Protein AF-A0A376L5T8-F1 (afdb_monomer_lite)

Structure (mmCIF, N/CA/C/O backbone):
data_AF-A0A376L5T8-F1
#
_entry.id   AF-A0A376L5T8-F1
#
loop_
_atom_site.group_PDB
_atom_site.id
_atom_site.type_symbol
_atom_site.label_atom_id
_atom_site.label_alt_id
_atom_site.label_comp_id
_atom_site.label_asym_id
_atom_site.label_entity_id
_atom_site.label_seq_id
_atom_site.pdbx_PDB_ins_code
_atom_site.Cartn_x
_atom_site.Cartn_y
_atom_site.Cartn_z
_atom_site.occupancy
_atom_site.B_iso_or_equiv
_atom_site.auth_seq_id
_atom_site.auth_comp_id
_atom_site.auth_asym_id
_atom_site.auth_atom_id
_atom_site.pdbx_PDB_model_num
ATOM 1 N N . MET A 1 1 ? -21.593 -9.510 19.264 1.00 49.16 1 MET A N 1
ATOM 2 C CA . MET A 1 1 ? -22.891 -9.899 18.676 1.00 49.16 1 MET A CA 1
ATOM 3 C C . MET A 1 1 ? -23.582 -10.996 19.482 1.00 49.16 1 MET A C 1
ATOM 5 O O . MET A 1 1 ? -24.439 -10.648 20.278 1.00 49.16 1 MET A O 1
ATOM 9 N N . GLN A 1 2 ? -23.179 -12.273 19.402 1.00 50.81 2 GLN A N 1
ATOM 10 C CA . GLN A 1 2 ? -23.902 -13.369 20.086 1.00 50.81 2 GLN A CA 1
ATOM 11 C C . GLN A 1 2 ? -24.035 -13.211 21.615 1.00 50.81 2 GLN A C 1
ATOM 13 O O . GLN A 1 2 ? -25.076 -13.538 22.169 1.00 50.81 2 GLN A O 1
ATOM 18 N N . LYS A 1 3 ? -23.025 -12.653 22.301 1.00 56.41 3 LYS A N 1
ATOM 19 C CA . LYS A 1 3 ? -23.072 -12.457 23.763 1.00 56.41 3 LYS A CA 1
ATOM 20 C C . LYS A 1 3 ? -24.081 -11.404 24.246 1.00 56.41 3 LYS A C 1
ATOM 22 O O . LYS A 1 3 ? -24.501 -11.504 25.388 1.00 56.41 3 LYS A O 1
ATOM 27 N N . GLN A 1 4 ? -24.448 -10.418 23.421 1.00 57.19 4 GLN A N 1
ATOM 28 C CA . GLN A 1 4 ? -25.405 -9.370 23.817 1.00 57.19 4 GLN A CA 1
ATOM 29 C C . GLN A 1 4 ? -26.846 -9.727 23.425 1.00 57.19 4 GLN A C 1
ATOM 31 O O . GLN A 1 4 ? -27.752 -9.475 24.208 1.00 57.19 4 GLN A O 1
ATOM 36 N N . LEU A 1 5 ? -27.056 -10.429 22.299 1.00 51.66 5 LEU A N 1
ATOM 37 C CA . LEU A 1 5 ? -28.363 -11.031 21.981 1.00 51.66 5 LEU A CA 1
ATOM 38 C C . LEU A 1 5 ? -28.784 -12.075 23.029 1.00 51.66 5 LEU A C 1
ATOM 40 O O . LEU A 1 5 ? -29.960 -12.192 23.345 1.00 51.66 5 LEU A O 1
ATOM 44 N N . ALA A 1 6 ? -27.825 -12.808 23.604 1.00 59.47 6 ALA A N 1
ATOM 45 C CA . ALA A 1 6 ? -28.093 -13.758 24.684 1.00 59.47 6 ALA A CA 1
ATOM 46 C C . ALA A 1 6 ? -28.505 -13.089 26.012 1.00 59.47 6 ALA A C 1
ATOM 48 O O . ALA A 1 6 ? -29.075 -13.761 26.866 1.00 59.47 6 ALA A O 1
ATOM 49 N N . ALA A 1 7 ? -28.204 -11.798 26.197 1.00 62.50 7 ALA A N 1
ATOM 50 C CA . ALA A 1 7 ? -28.555 -11.044 27.402 1.00 62.50 7 ALA A CA 1
ATOM 51 C C . ALA A 1 7 ? -29.959 -10.413 27.331 1.00 62.50 7 ALA A C 1
ATOM 53 O O . ALA A 1 7 ? -30.502 -10.063 28.373 1.00 62.50 7 ALA A O 1
ATOM 54 N N . HIS A 1 8 ? -30.535 -10.305 26.127 1.00 59.88 8 HIS A N 1
ATOM 55 C CA . HIS A 1 8 ? -31.831 -9.676 25.857 1.00 59.88 8 HIS A CA 1
ATOM 56 C C . HIS A 1 8 ? -32.623 -10.476 24.803 1.00 59.88 8 HIS A C 1
ATOM 58 O O . HIS A 1 8 ? -32.730 -10.053 23.646 1.00 59.88 8 HIS A O 1
ATOM 64 N N . PRO A 1 9 ? -33.144 -11.667 25.161 1.00 62.69 9 PRO A N 1
ATOM 65 C CA . PRO A 1 9 ? -33.893 -12.531 24.245 1.00 62.69 9 PRO A CA 1
ATOM 66 C C . PRO A 1 9 ? -35.167 -11.873 23.687 1.00 62.69 9 PRO A C 1
ATOM 68 O O . PRO A 1 9 ? -35.622 -12.247 22.608 1.00 62.69 9 PRO A O 1
ATOM 71 N N . GLU A 1 10 ? -35.717 -10.870 24.375 1.00 62.84 10 GLU A N 1
ATOM 72 C CA . GLU A 1 10 ? -36.861 -10.066 23.931 1.00 62.84 10 GLU A CA 1
ATOM 73 C C . GLU A 1 10 ? -36.603 -9.259 22.644 1.00 62.84 10 GLU A C 1
ATOM 75 O O . GLU A 1 10 ? -37.538 -9.007 21.888 1.00 62.84 10 GLU A O 1
ATOM 80 N N . LEU A 1 11 ? -35.344 -8.922 22.341 1.00 62.09 11 LEU A N 1
ATOM 81 C CA . LEU A 1 11 ? -34.966 -8.159 21.143 1.00 62.09 11 LEU A CA 1
ATOM 82 C C . LEU A 1 11 ? -34.906 -9.019 19.872 1.00 62.09 11 LEU A C 1
ATOM 84 O O . LEU A 1 11 ? -34.791 -8.487 18.773 1.00 62.09 11 LEU A O 1
ATOM 88 N N . ALA A 1 12 ? -34.968 -10.349 19.996 1.00 63.66 12 ALA A N 1
ATOM 89 C CA . ALA A 1 12 ? -34.892 -11.258 18.851 1.00 63.66 12 ALA A CA 1
ATOM 90 C C . ALA A 1 12 ? -36.161 -11.242 17.976 1.00 63.66 12 ALA A C 1
ATOM 92 O O . ALA A 1 12 ? -36.088 -11.613 16.808 1.00 63.66 12 ALA A O 1
ATOM 93 N N . ASN A 1 13 ? -37.300 -10.809 18.532 1.00 69.31 13 ASN A N 1
ATOM 94 C CA . ASN A 1 13 ? -38.595 -10.746 17.842 1.00 69.31 13 ASN A CA 1
ATOM 95 C C . ASN A 1 13 ? -39.030 -9.315 1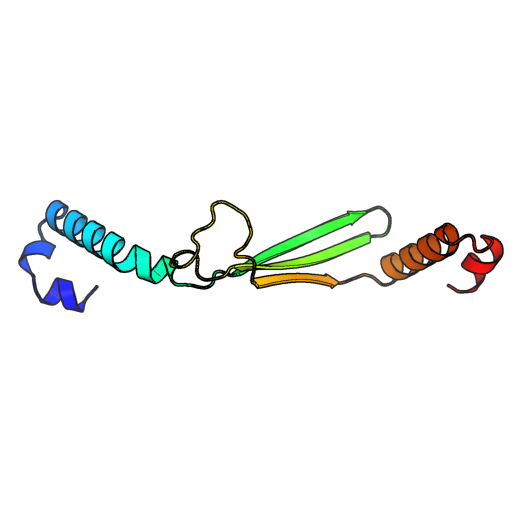7.475 1.00 69.31 13 ASN A C 1
ATOM 97 O O . ASN A 1 13 ? -40.086 -9.148 16.868 1.00 69.31 13 ASN A O 1
ATOM 101 N N . ASP A 1 14 ? -38.246 -8.299 17.840 1.00 76.56 14 ASP A N 1
ATOM 102 C CA . ASP A 1 14 ? -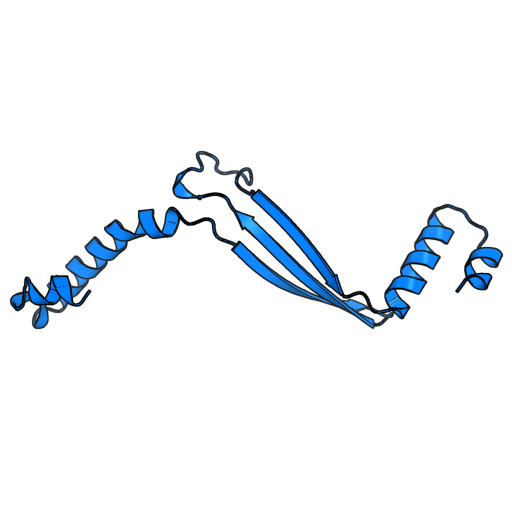38.519 -6.892 17.541 1.00 76.56 14 ASP A CA 1
ATOM 103 C C . ASP A 1 14 ? -37.408 -6.344 16.637 1.00 76.56 14 ASP A C 1
ATOM 105 O O . ASP A 1 14 ? -36.326 -5.966 17.090 1.00 76.56 14 ASP A O 1
ATOM 109 N N . GLU A 1 15 ? -37.671 -6.342 15.327 1.00 74.81 15 GLU A N 1
ATOM 110 C CA . GLU A 1 15 ? -36.709 -5.896 14.315 1.00 74.81 15 GLU A CA 1
ATOM 111 C C . GLU A 1 15 ? -36.300 -4.429 14.497 1.00 74.81 15 GLU A C 1
ATOM 113 O O . GLU A 1 15 ? -35.155 -4.081 14.203 1.00 74.81 15 GLU A O 1
ATOM 118 N N . VAL A 1 16 ? -37.195 -3.578 15.012 1.00 81.75 16 VAL A N 1
ATOM 119 C CA . VAL A 1 16 ? -36.921 -2.151 15.226 1.00 81.75 16 VAL A CA 1
ATOM 120 C C . VAL A 1 16 ? -35.958 -1.986 16.395 1.00 81.75 16 VAL A C 1
ATOM 122 O O . VAL A 1 16 ? -34.920 -1.337 16.251 1.00 81.75 16 VAL A O 1
ATOM 125 N N . ALA A 1 17 ? -36.238 -2.645 17.520 1.00 78.19 17 ALA A N 1
ATOM 126 C CA . ALA A 1 17 ? -35.362 -2.609 18.685 1.00 78.19 17 ALA A CA 1
ATOM 127 C C . ALA A 1 17 ? -33.987 -3.239 18.386 1.00 78.19 17 ALA A C 1
ATOM 129 O O . ALA A 1 17 ? -32.947 -2.715 18.794 1.00 78.19 17 ALA A O 1
ATOM 130 N N . LEU A 1 18 ? -33.949 -4.319 17.597 1.00 78.94 18 LEU A N 1
ATOM 131 C CA . LEU A 1 18 ? -32.702 -4.922 17.124 1.00 78.94 18 LEU A CA 1
ATOM 132 C C . LEU A 1 18 ? -31.899 -3.953 16.240 1.00 78.94 18 LEU A C 1
ATOM 134 O O . LEU A 1 18 ? -30.674 -3.866 16.356 1.00 78.94 18 LEU A O 1
ATOM 138 N N . GLN A 1 19 ? -32.568 -3.216 15.352 1.00 79.12 19 GLN A N 1
ATOM 139 C CA . GLN A 1 19 ? -31.928 -2.250 14.463 1.00 79.12 19 GLN A CA 1
ATOM 140 C C . GLN A 1 19 ? -31.372 -1.045 15.235 1.00 79.12 19 GLN A C 1
ATOM 142 O O . GLN A 1 19 ? -30.256 -0.607 14.947 1.00 79.12 19 GLN A O 1
ATOM 147 N N . GLU A 1 20 ? -32.088 -0.558 16.251 1.00 81.94 20 GLU A N 1
ATOM 148 C CA . GLU A 1 20 ? -31.616 0.500 17.151 1.00 81.94 20 GLU A CA 1
ATOM 149 C C . GLU A 1 20 ? -30.397 0.062 17.967 1.00 81.94 20 GLU A C 1
ATOM 151 O O . GLU A 1 20 ? -29.398 0.786 18.016 1.00 81.94 20 GLU A O 1
ATOM 156 N N . VAL A 1 21 ? -30.426 -1.148 18.536 1.00 82.19 21 VAL A N 1
ATOM 157 C CA . VAL A 1 21 ? -29.281 -1.722 19.260 1.00 82.19 21 VAL A CA 1
ATOM 158 C C . VAL A 1 21 ? -28.089 -1.913 18.327 1.00 82.19 21 VAL A C 1
ATOM 160 O O . VAL A 1 21 ? -26.974 -1.535 18.678 1.00 82.19 21 VAL A O 1
ATOM 163 N N . ASN A 1 22 ? -28.302 -2.410 17.107 1.00 78.88 22 ASN A N 1
ATOM 164 C CA . ASN A 1 22 ? -27.238 -2.541 16.111 1.00 78.88 22 ASN A CA 1
ATOM 165 C C . ASN A 1 22 ? -26.653 -1.184 15.701 1.00 78.88 22 ASN A C 1
ATOM 167 O O . ASN A 1 22 ? -25.437 -1.061 15.559 1.00 78.88 22 ASN A O 1
ATOM 171 N N . ALA A 1 23 ? -27.487 -0.156 15.533 1.00 81.00 23 ALA A N 1
ATOM 172 C CA . ALA A 1 23 ? -27.035 1.192 15.208 1.00 81.00 23 ALA A CA 1
ATOM 173 C C . ALA A 1 23 ? -26.260 1.835 16.370 1.00 81.00 23 ALA A C 1
ATOM 175 O O . ALA A 1 23 ? -25.243 2.492 16.136 1.00 81.00 23 ALA A O 1
ATOM 176 N N . ALA A 1 24 ? -26.705 1.633 17.614 1.00 81.44 24 ALA A N 1
ATOM 177 C CA . ALA A 1 24 ? -26.003 2.084 18.813 1.00 81.44 24 ALA A CA 1
ATOM 178 C C . ALA A 1 24 ? -24.643 1.388 18.950 1.00 81.44 24 ALA A C 1
ATOM 180 O O . ALA A 1 24 ? -23.623 2.054 19.118 1.00 81.44 24 ALA A O 1
ATOM 181 N N . LEU A 1 25 ? -24.616 0.069 18.756 1.00 82.69 25 LEU A N 1
ATOM 182 C CA . LEU A 1 25 ? -23.406 -0.741 18.800 1.00 82.69 25 LEU A CA 1
ATOM 183 C C . LEU A 1 25 ? -22.428 -0.352 17.678 1.00 82.69 25 LEU A C 1
ATOM 185 O O . LEU A 1 25 ? -21.230 -0.213 17.907 1.00 82.69 25 LEU A O 1
ATOM 189 N N . PHE A 1 26 ? -22.928 -0.105 16.464 1.00 78.44 26 PHE A N 1
ATOM 190 C CA . PHE A 1 26 ? -22.111 0.386 15.354 1.00 78.44 26 PHE A CA 1
ATOM 191 C C . PHE A 1 26 ? -21.502 1.758 15.663 1.00 78.44 26 PHE A C 1
ATOM 193 O O . PHE A 1 26 ? -20.312 1.951 15.434 1.00 78.44 26 PHE A O 1
ATOM 200 N N . LYS A 1 27 ? -22.275 2.692 16.235 1.00 78.44 27 LYS A N 1
ATOM 201 C CA . LYS A 1 27 ? -21.767 4.002 16.680 1.00 78.44 27 LYS A CA 1
ATOM 202 C C . LYS A 1 27 ? -20.728 3.877 17.797 1.00 78.44 27 LYS A C 1
ATOM 204 O O . LYS A 1 27 ? -19.754 4.620 17.781 1.00 78.44 27 LYS A O 1
ATOM 209 N N . GLU A 1 28 ? -20.904 2.943 18.729 1.00 79.50 28 GLU A N 1
ATOM 210 C CA . GLU A 1 28 ? -19.949 2.671 19.812 1.00 79.50 28 GLU A CA 1
ATOM 211 C C . GLU A 1 28 ? -18.624 2.096 19.284 1.00 79.50 28 GLU A C 1
ATOM 213 O O . GLU A 1 28 ? -17.547 2.479 19.743 1.00 79.50 28 GLU A O 1
ATOM 218 N N . TYR A 1 29 ? -18.684 1.222 18.274 1.00 76.94 29 TYR A N 1
ATOM 219 C CA . TYR A 1 29 ? -17.494 0.647 17.642 1.00 76.94 29 TYR A CA 1
ATOM 220 C C . TYR A 1 29 ? -16.888 1.524 16.542 1.00 76.94 29 TYR A C 1
ATOM 222 O O . TYR A 1 29 ? -15.738 1.298 16.163 1.00 76.94 29 TYR A O 1
ATOM 230 N N . LEU A 1 30 ? -17.597 2.542 16.047 1.00 73.06 30 LEU A N 1
ATOM 231 C CA . LEU A 1 30 ? -17.096 3.431 14.999 1.00 73.06 30 LEU A CA 1
ATOM 232 C C . LEU A 1 30 ? -15.761 4.101 15.394 1.00 73.06 30 LEU A C 1
ATOM 234 O O . LEU A 1 30 ? -14.819 4.002 14.608 1.00 73.06 30 LEU A O 1
ATOM 238 N N . PRO A 1 31 ? -15.585 4.659 16.613 1.00 72.62 31 PRO A N 1
ATOM 239 C CA . PRO A 1 31 ? -14.290 5.160 17.071 1.00 72.62 31 PRO A CA 1
ATOM 240 C C . PRO A 1 31 ? -13.201 4.086 17.151 1.00 72.62 31 PRO A C 1
ATOM 242 O O . PRO A 1 31 ? -12.029 4.397 16.984 1.00 72.62 31 PRO A O 1
ATOM 245 N N . LEU A 1 32 ? -13.548 2.823 17.422 1.00 69.81 32 LEU A N 1
ATOM 246 C CA . LEU A 1 32 ? -12.574 1.726 17.451 1.00 69.81 32 LEU A CA 1
ATOM 247 C C . LEU A 1 32 ? -12.083 1.388 16.038 1.00 69.81 32 LEU A C 1
ATOM 249 O O . LEU A 1 32 ? -10.889 1.191 15.837 1.00 69.81 32 LEU A O 1
ATOM 253 N N . LEU A 1 33 ? -12.991 1.376 15.061 1.00 68.06 33 LEU A N 1
ATOM 254 C CA . LEU A 1 33 ? -12.650 1.212 13.646 1.00 68.06 33 LEU A CA 1
ATOM 255 C C . LEU A 1 33 ? -11.827 2.404 13.131 1.00 68.06 33 LEU A C 1
ATOM 257 O O . LEU A 1 33 ? -10.896 2.223 12.349 1.00 68.06 33 LEU A O 1
ATOM 261 N N . GLN A 1 34 ? -12.123 3.610 13.622 1.00 66.62 34 GLN A N 1
ATOM 262 C CA . GLN A 1 34 ? -11.383 4.837 13.319 1.00 66.62 34 GLN A CA 1
ATOM 263 C C . GLN A 1 34 ? -10.033 4.946 14.042 1.00 66.62 34 GLN A C 1
ATOM 265 O O . GLN A 1 34 ? -9.199 5.717 13.592 1.00 66.62 34 GLN A O 1
ATOM 270 N N . LYS A 1 35 ? -9.791 4.165 15.105 1.00 65.31 35 LYS A N 1
ATOM 271 C CA . LYS A 1 35 ? -8.487 4.044 15.793 1.00 65.31 35 LYS A CA 1
ATOM 272 C C . LYS A 1 35 ? -7.483 3.143 15.065 1.00 65.31 35 LYS A C 1
ATOM 274 O O . LYS A 1 35 ? -6.427 2.817 15.609 1.00 65.31 35 LYS A O 1
ATOM 279 N N . SER A 1 36 ? -7.829 2.671 13.871 1.00 70.69 36 SER A N 1
ATOM 280 C CA . SER A 1 36 ? -6.927 1.871 13.047 1.00 70.69 36 SER A CA 1
ATOM 281 C C . SER A 1 36 ? -5.972 2.767 12.262 1.00 70.69 36 SER A C 1
ATOM 283 O O . SER A 1 36 ? -6.263 3.931 12.021 1.00 70.69 36 SER A O 1
ATOM 285 N N . GLU A 1 37 ? -4.816 2.233 11.876 1.00 77.88 37 GLU A N 1
ATOM 286 C CA . GLU A 1 37 ? -3.884 2.889 10.954 1.00 77.88 37 GLU A CA 1
ATOM 287 C C . GLU A 1 37 ? -4.152 2.322 9.559 1.00 77.88 37 GLU A C 1
ATOM 289 O O . GLU A 1 37 ? -3.619 1.256 9.227 1.00 77.88 37 GLU A O 1
ATOM 294 N N . PRO A 1 38 ? -5.061 2.919 8.766 1.00 79.31 38 PRO A N 1
ATOM 295 C CA . PRO A 1 38 ? -5.475 2.294 7.528 1.00 79.31 38 PRO A CA 1
ATOM 296 C C . PRO A 1 38 ? -4.334 2.329 6.512 1.00 79.31 38 PRO A C 1
ATOM 298 O O . PRO A 1 38 ? -3.606 3.315 6.378 1.00 79.31 38 PRO A O 1
ATOM 301 N N . THR A 1 39 ? -4.213 1.241 5.757 1.00 83.81 39 THR A N 1
ATOM 302 C CA . THR A 1 39 ? -3.311 1.148 4.610 1.00 83.81 39 THR A CA 1
ATOM 303 C C . THR A 1 39 ? -4.127 1.033 3.329 1.00 83.81 39 THR A C 1
ATOM 305 O O . THR A 1 39 ? -4.924 0.107 3.177 1.00 83.81 39 THR A O 1
ATOM 308 N N . ILE A 1 40 ? -3.915 1.957 2.394 1.00 85.62 40 ILE A N 1
ATOM 309 C CA . ILE A 1 40 ? -4.468 1.904 1.039 1.00 85.62 40 ILE A CA 1
ATOM 310 C C . ILE A 1 40 ? -3.427 1.245 0.144 1.00 85.62 40 ILE A C 1
ATOM 312 O O . ILE A 1 40 ? -2.302 1.728 0.067 1.00 85.62 40 ILE A O 1
ATOM 316 N N . LYS A 1 41 ? -3.808 0.166 -0.544 1.00 90.81 41 LYS A N 1
ATOM 317 C CA . LYS A 1 41 ? -2.960 -0.520 -1.524 1.00 90.81 41 LYS A CA 1
ATOM 318 C C . LYS A 1 41 ? -3.623 -0.478 -2.888 1.00 90.81 41 LYS A C 1
ATOM 320 O O . LYS A 1 41 ? -4.684 -1.074 -3.070 1.00 90.81 41 LYS A O 1
ATOM 325 N N . GLN A 1 42 ? -3.015 0.223 -3.837 1.00 92.75 42 GLN A N 1
ATOM 326 C CA . GLN A 1 42 ? -3.542 0.370 -5.187 1.00 92.75 42 GLN A CA 1
ATOM 327 C C . GLN A 1 42 ? -2.568 -0.231 -6.207 1.00 92.75 42 GLN A C 1
ATOM 329 O O . GLN A 1 42 ? -1.459 0.286 -6.360 1.00 92.75 42 GLN A O 1
ATOM 334 N N . PRO A 1 43 ? -2.969 -1.268 -6.962 1.00 93.25 43 PRO A N 1
ATOM 335 C CA . PRO A 1 43 ? -2.191 -1.707 -8.107 1.00 93.25 43 PRO A CA 1
ATOM 336 C C . PRO A 1 43 ? -2.271 -0.647 -9.212 1.00 93.25 43 PRO A C 1
ATOM 338 O O . PRO A 1 43 ? -3.352 -0.205 -9.601 1.00 93.25 43 PRO A O 1
ATOM 341 N N . VAL A 1 44 ? -1.119 -0.251 -9.738 1.00 90.56 44 VAL A N 1
ATOM 342 C CA . VAL A 1 44 ? -0.981 0.693 -10.846 1.00 90.56 44 VAL A CA 1
ATOM 343 C C . VAL A 1 44 ? -0.451 -0.066 -12.054 1.00 90.56 44 VAL A C 1
ATOM 345 O O . VAL A 1 44 ? 0.599 -0.701 -11.994 1.00 90.56 44 VAL A O 1
ATOM 348 N N . LYS A 1 45 ? -1.174 0.007 -13.171 1.00 90.62 45 LYS A N 1
ATOM 349 C CA . LYS A 1 45 ? -0.734 -0.547 -14.452 1.00 90.62 45 LYS A CA 1
ATOM 350 C C . LYS A 1 45 ? -0.692 0.553 -15.487 1.00 90.62 45 LYS A C 1
ATOM 352 O O . LYS A 1 45 ? -1.691 1.234 -15.703 1.00 90.62 45 LYS A O 1
ATOM 357 N N . TRP A 1 46 ? 0.450 0.703 -16.140 1.00 85.88 46 TRP A N 1
ATOM 358 C CA . TRP A 1 46 ? 0.644 1.712 -17.166 1.00 85.88 46 TRP A CA 1
ATOM 359 C C . TRP A 1 46 ? 1.310 1.093 -18.387 1.00 85.88 46 TRP A C 1
ATOM 361 O O . TRP A 1 46 ? 2.482 0.730 -18.371 1.00 85.88 46 TRP A O 1
ATOM 371 N N . LYS A 1 47 ? 0.544 0.986 -19.471 1.00 85.94 47 LYS A N 1
ATOM 372 C CA . LYS A 1 47 ? 1.041 0.542 -20.770 1.00 85.94 47 LYS A CA 1
ATOM 373 C C . LYS A 1 47 ? 1.528 1.729 -21.603 1.00 85.94 47 LYS A C 1
ATOM 375 O O . LYS A 1 47 ? 0.810 2.715 -21.746 1.00 85.94 47 LYS A O 1
ATOM 380 N N . ASN A 1 48 ? 2.725 1.619 -22.167 1.00 80.00 48 ASN A N 1
ATOM 381 C CA . ASN A 1 48 ? 3.327 2.585 -23.084 1.00 80.00 48 ASN A CA 1
ATOM 382 C C . ASN A 1 48 ? 3.924 1.865 -24.315 1.00 80.00 48 ASN A C 1
ATOM 384 O O . ASN A 1 48 ? 3.771 0.652 -24.471 1.00 80.00 48 ASN A O 1
ATOM 388 N N . ALA A 1 49 ? 4.592 2.606 -25.205 1.00 82.44 49 ALA A N 1
ATOM 389 C CA . ALA A 1 49 ? 5.196 2.052 -26.424 1.00 82.44 49 ALA A CA 1
ATOM 390 C C . ALA A 1 49 ? 6.315 1.024 -26.158 1.00 82.44 49 ALA A C 1
ATOM 392 O O . ALA A 1 49 ? 6.620 0.207 -27.022 1.00 82.44 49 ALA A O 1
ATOM 393 N N . LEU A 1 50 ? 6.912 1.053 -24.966 1.00 79.56 50 LEU A N 1
ATOM 394 C CA . LEU A 1 50 ? 8.018 0.195 -24.549 1.00 79.56 50 LEU A CA 1
ATOM 395 C C . LEU A 1 50 ? 7.537 -1.027 -23.760 1.00 79.56 50 LEU A C 1
ATOM 397 O O . LEU A 1 50 ? 8.326 -1.922 -23.489 1.00 79.56 50 LEU A O 1
ATOM 401 N N . GLY A 1 51 ? 6.260 -1.106 -23.385 1.00 80.69 51 GLY A N 1
ATOM 402 C CA . GLY A 1 51 ? 5.706 -2.244 -22.657 1.00 80.69 51 GLY A CA 1
ATOM 403 C C . GLY A 1 51 ? 4.722 -1.838 -21.569 1.00 80.69 51 GLY A C 1
ATOM 404 O O . GLY A 1 51 ? 4.152 -0.750 -21.589 1.00 80.69 51 GLY A O 1
ATOM 405 N N . GLU A 1 52 ? 4.490 -2.741 -20.620 1.00 85.62 52 GLU A N 1
ATOM 406 C CA . GLU A 1 52 ? 3.589 -2.513 -19.491 1.00 85.62 52 GLU A CA 1
ATOM 407 C C . GLU A 1 52 ? 4.376 -2.399 -18.183 1.00 85.62 52 GLU A C 1
ATOM 409 O O . GLU A 1 52 ? 4.989 -3.361 -17.720 1.00 85.62 52 GLU A O 1
ATOM 414 N N . LEU A 1 53 ? 4.332 -1.215 -17.576 1.00 86.44 53 LEU A N 1
ATOM 415 C CA . LEU A 1 53 ? 4.801 -0.972 -16.222 1.00 86.44 53 LEU A CA 1
ATOM 416 C C . LEU A 1 53 ? 3.726 -1.422 -15.237 1.00 86.44 53 LEU A C 1
ATOM 418 O O . LEU A 1 53 ? 2.563 -1.027 -15.335 1.00 86.44 53 LEU A O 1
ATOM 422 N N . ASN A 1 54 ? 4.132 -2.236 -14.270 1.00 90.62 54 ASN A N 1
ATOM 423 C CA . ASN A 1 54 ? 3.282 -2.682 -13.177 1.00 90.62 54 ASN A CA 1
ATOM 424 C C . ASN A 1 54 ? 3.887 -2.178 -11.868 1.00 90.62 54 ASN A C 1
ATOM 426 O O . ASN A 1 54 ? 5.069 -2.397 -11.610 1.00 90.62 54 ASN A O 1
ATOM 430 N N . ALA A 1 55 ? 3.089 -1.522 -11.039 1.00 92.00 55 ALA A N 1
ATOM 431 C CA . ALA A 1 55 ? 3.512 -1.020 -9.745 1.00 92.00 55 ALA A CA 1
ATOM 432 C C . ALA A 1 55 ? 2.425 -1.219 -8.685 1.00 92.00 55 ALA A C 1
ATOM 434 O O . ALA A 1 55 ? 1.264 -1.456 -9.015 1.00 92.00 55 ALA A O 1
ATOM 435 N N . ASN A 1 56 ? 2.797 -1.112 -7.415 1.00 93.88 56 ASN A N 1
ATOM 436 C CA . ASN A 1 56 ? 1.857 -0.963 -6.310 1.00 93.88 56 ASN A CA 1
ATOM 437 C C . ASN A 1 56 ? 2.122 0.361 -5.601 1.00 93.88 56 ASN A C 1
ATOM 439 O O . ASN A 1 56 ? 3.270 0.741 -5.384 1.00 93.88 56 ASN A O 1
ATOM 443 N N . LEU A 1 57 ? 1.044 1.064 -5.278 1.00 92.25 57 LEU A N 1
ATOM 444 C CA . LEU A 1 57 ? 1.051 2.257 -4.453 1.00 92.25 57 LEU A CA 1
ATOM 445 C C . LEU A 1 57 ? 0.490 1.892 -3.081 1.00 92.25 57 LEU A C 1
ATOM 447 O O . LEU A 1 57 ? -0.693 1.567 -2.970 1.00 92.25 57 LEU A O 1
ATOM 451 N N . ASP A 1 58 ? 1.325 1.980 -2.053 1.00 92.50 58 ASP A N 1
ATOM 452 C CA . ASP A 1 58 ? 0.949 1.730 -0.667 1.00 92.50 58 ASP A CA 1
ATOM 453 C C . ASP A 1 58 ? 0.998 3.050 0.118 1.00 92.50 58 ASP A C 1
ATOM 455 O O . ASP A 1 58 ? 2.041 3.700 0.222 1.00 92.50 58 ASP A O 1
ATOM 459 N N . ILE A 1 59 ? -0.138 3.454 0.683 1.00 89.62 59 ILE A N 1
ATOM 460 C CA . ILE A 1 59 ? -0.272 4.652 1.519 1.00 89.62 59 ILE A CA 1
ATOM 461 C C . ILE A 1 59 ? -0.693 4.202 2.908 1.00 89.62 59 ILE A C 1
ATOM 463 O O . ILE A 1 59 ? -1.788 3.668 3.077 1.00 89.62 59 ILE A O 1
ATOM 467 N N . SER A 1 60 ? 0.148 4.444 3.906 1.00 88.25 60 SER A N 1
ATOM 468 C CA . SER A 1 60 ? -0.207 4.205 5.306 1.00 88.25 60 SER A CA 1
ATOM 469 C C . SER A 1 60 ? -0.580 5.522 5.953 1.00 88.25 60 SER A C 1
ATOM 471 O O . SER A 1 60 ? 0.191 6.483 5.906 1.00 88.25 60 SER A O 1
ATOM 473 N N . ILE A 1 61 ? -1.747 5.553 6.579 1.00 84.44 61 ILE A N 1
ATOM 474 C CA . ILE A 1 61 ? -2.287 6.738 7.230 1.00 84.44 61 ILE A CA 1
ATOM 475 C C . ILE A 1 61 ? -2.273 6.476 8.737 1.00 84.44 61 ILE A C 1
ATOM 477 O O . ILE A 1 61 ? -2.593 5.382 9.205 1.00 84.44 61 ILE A O 1
ATOM 481 N N . ALA A 1 62 ? -1.835 7.465 9.503 1.00 80.44 62 ALA A N 1
ATOM 482 C CA . ALA A 1 62 ? -1.892 7.463 10.946 1.00 80.44 62 ALA A CA 1
ATOM 483 C C . ALA A 1 62 ? -3.339 7.406 11.411 1.00 80.44 62 ALA A C 1
ATOM 485 O O . ALA A 1 62 ? -4.237 7.814 10.683 1.00 80.44 62 ALA A O 1
ATOM 486 N N . ASP A 1 63 ? -3.521 6.907 12.632 1.00 78.44 63 ASP A N 1
ATOM 487 C CA . ASP A 1 63 ? -4.800 6.824 13.332 1.00 78.44 63 ASP A CA 1
ATOM 488 C C . ASP A 1 63 ? -5.664 8.079 13.078 1.00 78.44 63 ASP A C 1
ATOM 490 O O . ASP A 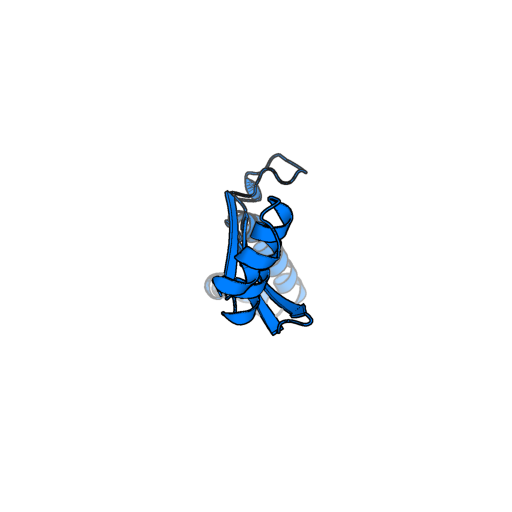1 63 ? -5.395 9.136 13.665 1.00 78.44 63 ASP A O 1
ATOM 494 N N . PRO A 1 64 ? -6.692 7.981 12.209 1.00 71.06 64 PRO A N 1
ATOM 495 C CA . PRO A 1 64 ? -7.511 9.125 11.839 1.00 71.06 64 PRO A CA 1
ATOM 496 C C . PRO A 1 64 ? -8.250 9.728 13.034 1.00 71.06 64 PRO A C 1
ATOM 498 O O . PRO A 1 64 ? -8.521 10.926 13.037 1.00 71.06 64 PRO A O 1
ATOM 501 N N . ALA A 1 65 ? -8.532 8.939 14.079 1.00 73.31 65 ALA A N 1
ATOM 502 C CA . ALA A 1 65 ? -9.167 9.431 15.300 1.00 73.31 65 ALA A CA 1
ATOM 503 C C . ALA A 1 65 ? -8.247 10.338 16.138 1.00 73.31 65 ALA A C 1
ATOM 505 O O . ALA A 1 65 ? -8.726 11.034 17.035 1.00 73.31 65 ALA A O 1
ATOM 506 N N . LYS A 1 66 ? -6.936 10.339 15.865 1.00 73.81 66 LYS A N 1
ATOM 507 C CA . LYS A 1 66 ? -5.955 11.241 16.490 1.00 73.81 66 LYS A CA 1
ATOM 508 C C . LYS A 1 66 ? -5.597 12.438 15.615 1.00 73.81 66 LYS A C 1
ATOM 510 O O . LYS A 1 66 ? -4.880 13.324 16.085 1.00 73.81 66 LYS A O 1
ATOM 515 N N . SER A 1 67 ? -6.083 12.483 14.376 1.00 67.06 67 SER A N 1
ATOM 516 C CA . SER A 1 67 ? -5.856 13.627 13.505 1.00 67.06 67 SER A CA 1
ATOM 517 C C . SER A 1 67 ? -6.709 14.815 13.942 1.00 67.06 67 SER A C 1
ATOM 519 O O . SER A 1 67 ? -7.931 14.732 14.041 1.00 67.06 67 SER A O 1
ATOM 521 N N . SER A 1 68 ? -6.060 15.952 14.184 1.00 63.16 68 SER A N 1
ATOM 522 C CA . SER A 1 68 ? -6.714 17.255 14.355 1.00 63.16 68 SER A CA 1
ATOM 523 C C . SER A 1 68 ? -6.698 18.087 13.066 1.00 63.16 68 SER A C 1
ATOM 525 O O . SER A 1 68 ? -7.033 19.272 13.081 1.00 63.16 68 SER A O 1
ATOM 527 N N . SER A 1 69 ? -6.282 17.487 11.946 1.00 60.75 69 SER A N 1
ATOM 528 C CA . SER A 1 69 ? -5.977 18.169 10.693 1.00 60.75 69 SER A CA 1
ATOM 529 C C . SER A 1 69 ? -6.959 17.769 9.592 1.00 60.75 69 SER A C 1
ATOM 531 O O . SER A 1 69 ? -7.110 16.602 9.264 1.00 60.75 69 SER A O 1
ATOM 533 N N . SER A 1 70 ? -7.553 18.759 8.923 1.00 59.78 70 SER A N 1
ATOM 534 C CA . SER A 1 70 ? -8.299 18.565 7.668 1.00 59.78 70 SER A CA 1
ATOM 535 C C . SER A 1 70 ? -7.391 18.402 6.436 1.00 59.78 70 SER A C 1
ATOM 537 O O . SER A 1 70 ? -7.870 18.344 5.306 1.00 59.78 70 SER A O 1
ATOM 539 N N . THR A 1 71 ? -6.070 18.388 6.638 1.00 59.44 71 THR A N 1
ATOM 540 C CA . THR A 1 71 ? -5.037 18.281 5.596 1.00 59.44 71 THR A CA 1
ATOM 541 C C . THR A 1 71 ? -4.252 16.977 5.729 1.00 59.44 71 THR A C 1
ATOM 543 O O . THR A 1 71 ? -4.237 16.381 6.801 1.00 59.44 71 THR A O 1
ATOM 546 N N . ASN A 1 72 ? -3.555 16.576 4.659 1.00 56.78 72 ASN A N 1
ATOM 547 C CA . ASN A 1 72 ? -2.876 15.283 4.450 1.00 56.78 72 ASN A CA 1
ATOM 548 C C . ASN A 1 72 ? -1.676 14.970 5.390 1.00 56.78 72 ASN A C 1
ATOM 550 O O . ASN A 1 72 ? -0.766 14.231 5.024 1.00 56.78 72 ASN A O 1
ATOM 554 N N . LYS A 1 73 ? -1.632 15.566 6.588 1.00 62.59 73 LYS A N 1
ATOM 555 C CA . LYS A 1 73 ? -0.542 15.462 7.577 1.00 62.59 73 LYS A CA 1
ATOM 556 C C . LYS A 1 73 ? -0.470 14.109 8.284 1.00 62.59 73 LYS A C 1
ATOM 558 O O . LYS A 1 73 ? 0.483 13.866 9.014 1.00 62.59 73 LYS A O 1
ATOM 563 N N . ASP A 1 74 ? -1.439 13.238 8.038 1.00 76.19 74 ASP A N 1
ATOM 564 C CA . ASP A 1 74 ? -1.524 11.928 8.674 1.00 76.19 74 ASP A CA 1
ATOM 565 C C . ASP A 1 74 ? -0.913 10.814 7.821 1.00 76.19 74 ASP A C 1
ATOM 567 O O . ASP A 1 74 ? -0.956 9.661 8.224 1.00 76.19 74 ASP A O 1
ATOM 571 N N . ILE A 1 75 ? -0.310 11.095 6.660 1.00 81.00 75 ILE A N 1
ATOM 572 C CA . ILE A 1 75 ? 0.419 10.052 5.922 1.00 81.00 75 ILE A CA 1
ATOM 573 C C . ILE A 1 75 ? 1.693 9.688 6.691 1.00 81.00 75 ILE A C 1
ATOM 575 O O . ILE A 1 75 ? 2.622 10.486 6.801 1.00 81.00 75 ILE A O 1
ATOM 579 N N . LYS A 1 76 ? 1.756 8.447 7.182 1.00 85.31 76 LYS A N 1
ATOM 580 C CA . LYS A 1 76 ? 2.948 7.874 7.822 1.00 85.31 76 LYS A CA 1
ATOM 581 C C . LYS A 1 76 ? 3.990 7.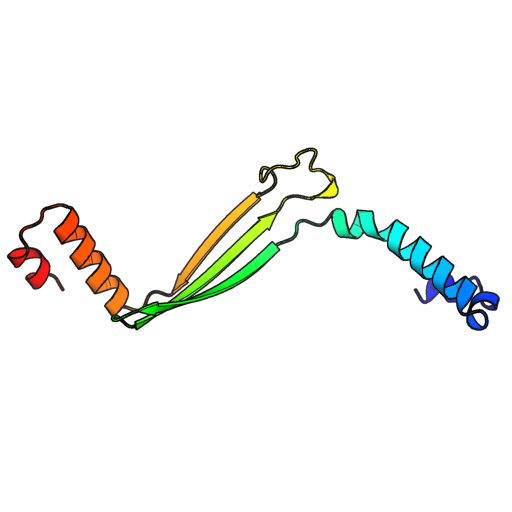436 6.809 1.00 85.31 76 LYS A C 1
ATOM 583 O O . LYS A 1 76 ? 5.183 7.608 7.035 1.00 85.31 76 LYS A O 1
ATOM 588 N N . SER A 1 77 ? 3.542 6.822 5.718 1.00 87.62 77 SER A N 1
ATOM 589 C CA . SER A 1 77 ? 4.424 6.328 4.667 1.00 87.62 77 SER A CA 1
ATOM 590 C C . SER A 1 77 ? 3.726 6.345 3.317 1.00 87.62 77 SER A C 1
ATOM 592 O O . SER A 1 77 ? 2.542 6.016 3.220 1.00 87.62 77 SER A O 1
ATOM 594 N N . LEU A 1 78 ? 4.500 6.648 2.281 1.00 90.50 78 LEU A N 1
ATOM 595 C CA . LEU A 1 78 ? 4.116 6.541 0.883 1.00 90.50 78 LEU A CA 1
ATOM 596 C C . LEU A 1 78 ? 5.155 5.661 0.191 1.00 90.50 78 LEU A C 1
ATOM 598 O O . LEU A 1 78 ? 6.306 6.074 0.064 1.00 90.50 78 LEU A O 1
ATOM 602 N N . ASN A 1 79 ? 4.761 4.456 -0.214 1.00 91.81 79 ASN A N 1
ATOM 603 C CA . ASN A 1 79 ? 5.635 3.530 -0.924 1.00 91.81 79 ASN A CA 1
ATOM 604 C C . ASN A 1 79 ? 5.128 3.294 -2.347 1.00 91.81 79 ASN A C 1
ATOM 606 O O . ASN A 1 79 ? 3.924 3.163 -2.573 1.00 91.81 79 ASN A O 1
ATOM 610 N N . PHE A 1 80 ? 6.055 3.242 -3.301 1.00 91.56 80 PHE A N 1
ATOM 611 C CA . PHE A 1 80 ? 5.752 2.966 -4.700 1.00 91.56 80 PHE A CA 1
ATOM 612 C C . PHE A 1 80 ? 6.664 1.851 -5.216 1.00 91.56 80 PHE A C 1
ATOM 614 O O . PHE A 1 80 ? 7.813 2.087 -5.587 1.00 91.56 80 PHE A O 1
ATOM 621 N N . ASP A 1 81 ? 6.145 0.625 -5.219 1.00 90.81 81 ASP A N 1
ATOM 622 C CA . ASP A 1 81 ? 6.879 -0.572 -5.624 1.00 90.81 81 ASP A CA 1
ATOM 623 C C . ASP A 1 81 ? 6.706 -0.817 -7.119 1.00 90.81 81 ASP A C 1
ATOM 625 O O . ASP A 1 81 ? 5.657 -1.288 -7.561 1.00 90.81 81 ASP A O 1
ATOM 629 N N . VAL A 1 82 ? 7.739 -0.534 -7.910 1.00 88.25 82 VAL A N 1
ATOM 630 C CA . VAL A 1 82 ? 7.700 -0.691 -9.369 1.00 88.25 82 VAL A CA 1
ATOM 631 C C . VAL A 1 82 ? 8.362 -1.996 -9.796 1.00 88.25 82 VAL A C 1
ATOM 633 O O . VAL A 1 82 ? 9.515 -2.266 -9.471 1.00 88.25 82 VAL A O 1
ATOM 636 N N . LYS A 1 83 ? 7.656 -2.786 -10.606 1.00 86.44 83 LYS A N 1
ATOM 637 C CA . LYS A 1 83 ? 8.232 -3.896 -11.368 1.00 86.44 83 LYS A CA 1
ATOM 638 C C . LYS A 1 83 ? 8.508 -3.407 -12.780 1.00 86.44 83 LYS A C 1
ATOM 640 O O . LYS A 1 83 ? 7.588 -3.283 -13.591 1.00 86.44 83 LYS A O 1
ATOM 645 N N . LEU A 1 84 ? 9.775 -3.106 -13.049 1.00 81.88 84 LEU A N 1
ATOM 646 C CA . LEU A 1 84 ? 10.206 -2.555 -14.326 1.00 81.88 84 LEU A CA 1
ATOM 647 C C . LEU A 1 84 ? 10.676 -3.674 -15.272 1.00 81.88 84 LEU A C 1
ATOM 649 O O . LEU A 1 84 ? 11.619 -4.395 -14.940 1.00 81.88 84 LEU A O 1
ATOM 653 N N . PRO A 1 85 ? 10.056 -3.829 -16.452 1.00 81.69 85 PRO A N 1
ATOM 654 C CA . PRO A 1 85 ? 10.608 -4.656 -17.518 1.00 81.69 85 PRO A CA 1
ATOM 655 C C . PRO A 1 85 ? 11.982 -4.135 -17.970 1.00 81.69 85 PRO A C 1
ATOM 657 O O . PRO A 1 85 ? 12.199 -2.923 -18.027 1.00 81.69 85 PRO A O 1
ATOM 660 N N . LEU A 1 86 ? 12.898 -5.040 -18.333 1.00 85.06 86 LEU A N 1
ATOM 661 C CA . LEU A 1 86 ? 14.276 -4.679 -18.700 1.00 85.06 86 LEU A CA 1
ATOM 662 C C . LEU A 1 86 ? 14.335 -3.690 -19.873 1.00 85.06 86 LEU A C 1
ATOM 664 O O . LEU A 1 86 ? 15.100 -2.738 -19.836 1.00 85.06 86 LEU A O 1
ATOM 668 N N . ASN A 1 87 ? 13.483 -3.860 -20.881 1.00 80.56 87 ASN A N 1
ATOM 669 C CA . ASN A 1 87 ? 13.417 -2.961 -22.032 1.00 80.56 87 ASN A CA 1
ATOM 670 C C . ASN A 1 87 ? 12.973 -1.531 -21.661 1.00 80.56 87 ASN A C 1
ATOM 672 O O . ASN A 1 87 ? 13.498 -0.567 -22.213 1.00 80.56 87 ASN A O 1
ATOM 676 N N . VAL A 1 88 ? 12.055 -1.384 -20.699 1.00 80.75 88 VAL A N 1
ATOM 677 C CA . VAL A 1 88 ? 11.661 -0.077 -20.149 1.00 80.75 88 VAL A CA 1
ATOM 678 C C . VAL A 1 88 ? 12.820 0.536 -19.359 1.00 80.75 88 VAL A C 1
ATOM 680 O O . VAL A 1 88 ? 13.079 1.731 -19.494 1.00 80.75 88 VAL A O 1
ATOM 683 N N . ALA A 1 89 ? 13.550 -0.271 -18.581 1.00 82.62 89 ALA A N 1
ATOM 684 C CA . ALA A 1 89 ? 14.732 0.176 -17.842 1.00 82.62 89 ALA A CA 1
ATOM 685 C C . ALA A 1 89 ? 15.835 0.703 -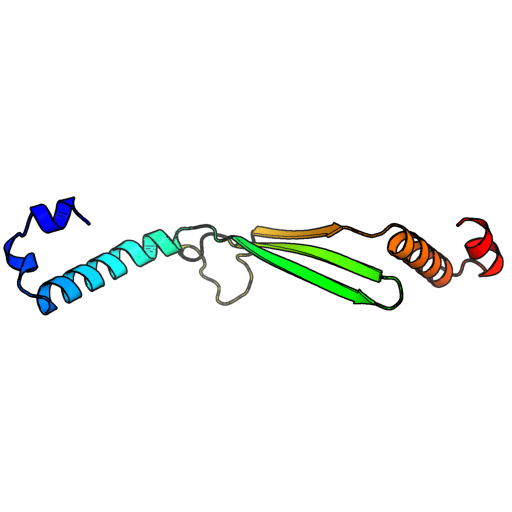18.775 1.00 82.62 89 ALA A C 1
ATOM 687 O O . ALA A 1 89 ? 16.328 1.812 -18.577 1.00 82.62 89 ALA A O 1
ATOM 688 N N . THR A 1 90 ? 16.178 -0.063 -19.815 1.00 82.50 90 THR A N 1
ATOM 689 C CA . THR A 1 90 ? 17.222 0.289 -20.788 1.00 82.50 90 THR A CA 1
ATOM 690 C C . THR A 1 90 ? 16.896 1.590 -21.512 1.00 82.50 90 THR A C 1
ATOM 692 O O . THR A 1 90 ? 17.745 2.475 -21.607 1.00 82.50 90 THR A O 1
ATOM 695 N N . GLU A 1 91 ? 15.660 1.748 -21.984 1.00 81.00 91 GLU A N 1
ATOM 696 C CA . GLU A 1 91 ? 15.262 2.966 -22.689 1.00 81.00 91 GLU A CA 1
ATOM 697 C C . GLU A 1 91 ? 15.182 4.175 -21.743 1.00 81.00 91 GLU A C 1
ATOM 699 O O . GLU A 1 91 ? 15.589 5.270 -22.121 1.00 81.00 91 GLU A O 1
ATOM 704 N N . THR A 1 92 ? 14.750 3.987 -20.490 1.00 77.88 92 THR A N 1
ATOM 705 C CA . THR A 1 92 ? 14.761 5.061 -19.479 1.00 77.88 92 THR A CA 1
ATOM 706 C C . THR A 1 92 ? 16.190 5.522 -19.190 1.00 77.88 92 THR A C 1
ATOM 708 O O . THR A 1 92 ? 16.459 6.719 -19.191 1.00 77.88 92 THR A O 1
ATOM 711 N N . ALA A 1 93 ? 17.132 4.590 -19.008 1.00 80.81 93 ALA A N 1
ATOM 712 C CA . ALA A 1 93 ? 18.545 4.910 -18.806 1.00 80.81 93 ALA A CA 1
ATOM 713 C C . ALA A 1 93 ? 19.150 5.635 -20.019 1.00 80.81 93 ALA A C 1
ATOM 715 O O . ALA A 1 93 ? 19.883 6.610 -19.864 1.00 80.81 93 ALA A O 1
ATOM 716 N N . LYS A 1 94 ? 18.797 5.209 -21.236 1.00 80.88 94 LYS A N 1
ATOM 717 C CA . LYS A 1 94 ? 19.204 5.890 -22.468 1.00 80.88 94 LYS A CA 1
ATOM 718 C C . LYS A 1 94 ? 18.659 7.320 -22.528 1.00 80.88 94 LYS A C 1
ATOM 720 O O . LYS A 1 94 ? 19.418 8.233 -22.835 1.00 80.88 94 LYS A O 1
ATOM 725 N N . GLN A 1 95 ? 17.379 7.528 -22.209 1.00 75.19 95 GLN A N 1
ATOM 726 C CA . GLN A 1 95 ? 16.768 8.862 -22.178 1.00 75.19 95 GLN A CA 1
ATOM 727 C C . GLN A 1 95 ? 17.375 9.762 -21.097 1.00 75.19 95 GLN A C 1
ATOM 729 O O . GLN A 1 95 ? 17.587 10.943 -21.358 1.00 75.19 95 GLN A O 1
ATOM 734 N N . LEU A 1 96 ? 17.711 9.216 -19.926 1.00 76.81 96 LEU A N 1
ATOM 735 C CA . LEU A 1 96 ? 18.416 9.950 -18.872 1.00 76.81 96 LEU A CA 1
ATOM 736 C C . LEU A 1 96 ? 19.810 10.392 -19.336 1.00 76.8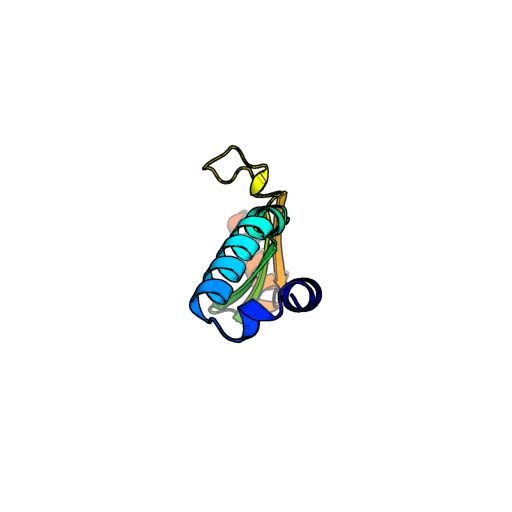1 96 LEU A C 1
ATOM 738 O O . LEU A 1 96 ? 20.114 11.578 -19.273 1.00 76.81 96 LEU A O 1
ATOM 742 N N . ASN A 1 97 ? 20.605 9.485 -19.911 1.00 75.38 97 ASN A N 1
ATOM 743 C CA . ASN A 1 97 ? 21.931 9.815 -20.447 1.00 75.38 97 ASN A CA 1
ATOM 744 C C . ASN A 1 97 ? 21.865 10.890 -21.548 1.00 75.38 97 ASN A C 1
ATOM 746 O O . ASN A 1 97 ? 22.686 11.806 -21.578 1.00 75.38 97 ASN A O 1
ATOM 750 N N . LEU A 1 98 ? 20.868 10.809 -22.438 1.00 72.88 98 LEU A N 1
ATOM 751 C CA . LEU A 1 98 ? 20.620 11.833 -23.460 1.00 72.88 98 LEU A CA 1
ATOM 752 C C . LEU A 1 98 ? 20.211 13.178 -22.837 1.00 72.88 98 LEU A C 1
ATOM 754 O O . LEU A 1 98 ? 20.663 14.226 -23.293 1.00 72.88 98 LEU A O 1
ATOM 758 N N . SER A 1 99 ? 19.377 13.161 -21.791 1.00 68.56 99 SER A N 1
ATOM 759 C CA . SER A 1 99 ? 18.929 14.364 -21.077 1.00 68.56 99 SER A CA 1
ATOM 760 C C . SER A 1 99 ? 20.053 15.050 -20.296 1.00 68.56 99 SER A C 1
ATOM 762 O O . SER A 1 99 ? 19.997 16.262 -20.104 1.00 68.56 99 SER A O 1
ATOM 764 N N . GLU A 1 100 ? 21.064 14.303 -19.854 1.00 73.44 100 GLU A N 1
ATOM 765 C CA . GLU A 1 100 ? 22.261 14.829 -19.181 1.00 73.44 100 GLU A CA 1
ATOM 766 C C . GLU A 1 100 ? 23.317 15.366 -20.169 1.00 73.44 100 GLU A C 1
ATOM 768 O O . GLU A 1 100 ? 24.388 15.814 -19.761 1.00 73.44 100 GLU A O 1
ATOM 773 N N . GLY A 1 101 ? 23.012 15.372 -21.473 1.00 61.28 101 GLY A N 1
ATOM 774 C CA . GLY A 1 101 ? 23.872 15.941 -22.509 1.00 61.28 101 GLY A CA 1
ATOM 775 C C . GLY A 1 101 ? 24.996 15.017 -22.978 1.00 61.28 101 GLY A C 1
ATOM 776 O O . GLY A 1 101 ? 25.928 15.492 -23.626 1.00 61.28 101 GLY A O 1
ATOM 777 N N . MET A 1 102 ? 24.938 13.708 -22.688 1.00 61.09 102 MET A N 1
ATOM 778 C CA . MET A 1 102 ? 25.841 12.756 -23.341 1.00 61.09 102 MET A CA 1
ATOM 779 C C . MET A 1 102 ? 25.493 12.663 -24.831 1.00 61.09 102 MET A C 1
ATOM 781 O O . MET A 1 102 ? 24.349 12.378 -25.190 1.00 61.09 102 MET A O 1
ATOM 785 N N . ASP A 1 103 ? 26.496 12.855 -25.693 1.00 59.50 103 ASP A N 1
ATOM 786 C CA . ASP A 1 103 ? 26.380 12.668 -27.141 1.00 59.50 103 ASP A CA 1
ATOM 787 C C . ASP A 1 103 ? 25.650 11.358 -27.473 1.00 59.50 103 ASP A C 1
ATOM 789 O O . ASP A 1 103 ? 26.044 10.270 -27.031 1.00 59.50 103 ASP A O 1
ATOM 793 N N . ALA A 1 104 ? 24.597 11.459 -28.288 1.00 58.09 104 ALA A N 1
ATOM 794 C CA . ALA A 1 104 ? 23.710 10.347 -28.631 1.00 58.09 104 ALA A CA 1
ATOM 795 C C . ALA A 1 104 ? 24.450 9.121 -29.204 1.00 58.09 104 ALA A C 1
ATOM 797 O O . ALA A 1 104 ? 24.014 7.983 -29.017 1.00 58.09 104 ALA A O 1
ATOM 798 N N . GLU A 1 105 ? 25.613 9.338 -29.825 1.00 55.91 105 GLU A N 1
ATOM 799 C CA . GLU A 1 105 ? 26.485 8.292 -30.367 1.00 55.91 105 GLU A CA 1
ATOM 800 C C . GLU A 1 105 ? 27.145 7.401 -29.297 1.00 55.91 105 GLU A C 1
ATOM 802 O O . GLU A 1 105 ? 27.415 6.226 -29.560 1.00 55.91 105 GLU A O 1
ATOM 807 N N . LYS A 1 106 ? 27.385 7.909 -28.077 1.00 56.28 106 LYS A N 1
ATOM 808 C CA . LYS A 1 106 ? 27.935 7.101 -26.971 1.00 56.28 106 LYS A CA 1
ATOM 809 C C . LYS A 1 106 ? 26.851 6.348 -26.208 1.00 56.28 106 LYS A C 1
ATOM 811 O O . LYS A 1 106 ? 27.077 5.199 -25.833 1.00 56.28 106 LYS A O 1
ATOM 816 N N . ALA A 1 107 ? 25.673 6.947 -26.029 1.00 56.12 107 ALA A N 1
ATOM 817 C CA . ALA A 1 107 ? 24.554 6.318 -25.323 1.00 56.12 107 ALA A CA 1
ATOM 818 C C . ALA A 1 107 ? 24.024 5.062 -26.045 1.00 56.12 107 ALA A C 1
ATOM 820 O O . ALA A 1 107 ? 23.539 4.137 -25.400 1.00 56.12 107 ALA A O 1
ATOM 821 N N . GLN A 1 108 ? 24.163 4.992 -27.375 1.00 54.75 108 GLN A N 1
ATOM 822 C CA . GLN A 1 108 ? 23.740 3.840 -28.177 1.00 54.75 108 GLN A CA 1
ATOM 823 C C . GLN A 1 108 ? 24.718 2.648 -28.134 1.00 54.75 108 GLN A C 1
ATOM 825 O O . GLN A 1 108 ? 24.328 1.539 -28.484 1.00 54.75 108 GLN A O 1
ATOM 830 N N . LYS A 1 109 ? 25.974 2.838 -27.699 1.00 53.62 109 LYS A N 1
ATOM 831 C CA . LYS A 1 109 ? 26.988 1.764 -27.636 1.00 53.62 109 LYS A CA 1
ATOM 832 C C . LYS A 1 109 ? 27.066 1.030 -26.291 1.00 53.62 109 LYS A C 1
ATOM 834 O O . LYS A 1 109 ? 27.805 0.056 -26.197 1.00 53.62 109 LYS A O 1
ATOM 839 N N . ALA A 1 110 ? 26.352 1.492 -25.267 1.00 50.00 110 ALA A N 1
ATOM 840 C CA . ALA A 1 110 ? 26.409 0.935 -23.911 1.00 50.00 110 ALA A CA 1
ATOM 841 C C . ALA A 1 110 ? 25.165 0.111 -23.512 1.00 50.00 110 ALA A C 1
ATOM 843 O O . ALA A 1 110 ? 25.053 -0.271 -22.348 1.00 50.00 110 ALA A O 1
ATOM 844 N N . GLY A 1 111 ? 24.240 -0.136 -24.447 1.00 42.62 111 GLY A N 1
ATOM 845 C CA . GLY A 1 111 ? 23.014 -0.919 -24.243 1.00 42.62 111 GLY A CA 1
ATOM 846 C C . GLY A 1 111 ? 23.026 -2.235 -25.000 1.00 42.62 111 GLY A C 1
ATOM 847 O O . GLY A 1 111 ? 23.551 -2.242 -26.136 1.00 42.62 111 GLY A O 1
#

pLDDT: mean 74.98, std 12.27, range [42.62, 93.88]

Foldseek 3Di:
DVVVCVVCVVVVPPPVSVVVVVVVVCVVCVLVVLQDFDKDKDWDWDQDPQGIKTKIWIWTFHRNSPDPDPDPPRTPDIDIGIDDDPSNVLVVVLVVCVVVPNDNVVSVVPD

Organism: Escherichia coli (NCBI:txid562)

Radius of gyration: 26.67 Å; chains: 1; bounding box: 66×32×58 Å

Secondary structure (DSSP, 8-state):
-HHHHTT-GGGGS-HHHHHHHHHHHHHHHHHHHHTS--EEEEEEEEEETTEEEEEEEEEEE--GGG---SSSTTEEEEEEEEE--HHHHHHHHHHHHHHTT--HHHHTT--

Sequence (111 aa):
MQKQLAAHPELANDEVALQEVNAALFKEYLPLLQKSEPTIKQPVKWKNALGELNANLDISIADPAKSSSSTNKDIKSLNFDVKLPLNVATETAKQLNLSEGMDAEKAQKAG

InterPro domains:
  IPR010352 Protein of unknown function DUF945 [PF06097] (7-109)